Protein AF-A0A961AXL1-F1 (afdb_monomer_lite)

Structure (mmCIF, N/CA/C/O backbone):
data_AF-A0A961AXL1-F1
#
_entry.id   AF-A0A961AXL1-F1
#
loop_
_atom_site.group_PDB
_atom_site.id
_atom_site.type_symbol
_atom_site.label_atom_id
_atom_site.label_alt_id
_atom_site.label_comp_id
_atom_site.label_asym_id
_atom_site.label_entity_id
_atom_site.label_seq_id
_atom_site.pdbx_PDB_ins_code
_atom_site.Cartn_x
_atom_site.Cartn_y
_atom_site.Cartn_z
_atom_site.occupancy
_atom_site.B_iso_or_equiv
_atom_site.auth_seq_id
_atom_site.auth_comp_id
_atom_site.auth_asym_id
_atom_site.auth_atom_id
_atom_site.pdbx_PDB_model_num
ATOM 1 N N . MET A 1 1 ? -10.952 3.991 -12.227 1.00 58.03 1 MET A N 1
ATOM 2 C CA . MET A 1 1 ? -10.241 5.070 -11.511 1.00 58.03 1 MET A CA 1
ATOM 3 C C . MET A 1 1 ? -8.999 5.498 -12.280 1.00 58.03 1 MET A C 1
ATOM 5 O O . MET A 1 1 ? -9.035 6.588 -12.813 1.00 58.03 1 MET A O 1
ATOM 9 N N . ILE A 1 2 ? -7.992 4.639 -12.482 1.00 66.19 2 ILE A N 1
ATOM 10 C CA . ILE A 1 2 ? -6.803 4.978 -13.301 1.00 66.19 2 ILE A CA 1
ATOM 11 C C . ILE A 1 2 ? -7.171 5.236 -14.766 1.00 66.19 2 ILE A C 1
ATOM 13 O O . ILE A 1 2 ? -6.751 6.214 -15.358 1.00 66.19 2 ILE A O 1
ATOM 17 N N . ALA A 1 3 ? -8.048 4.406 -15.332 1.00 68.12 3 ALA A N 1
ATOM 18 C CA . ALA A 1 3 ? -8.506 4.578 -16.707 1.00 68.12 3 ALA A CA 1
ATOM 19 C C . ALA A 1 3 ? -9.356 5.849 -16.920 1.00 68.12 3 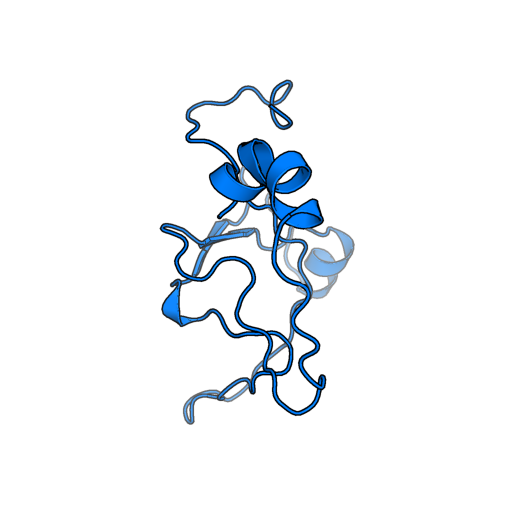ALA A C 1
ATOM 21 O O . ALA A 1 3 ? -9.423 6.357 -18.030 1.00 68.12 3 ALA A O 1
ATOM 22 N N . TRP A 1 4 ? -10.005 6.350 -15.861 1.00 71.50 4 TRP A N 1
ATOM 23 C CA . TRP A 1 4 ? -10.664 7.659 -15.876 1.00 71.50 4 TRP A CA 1
ATOM 24 C C . TRP A 1 4 ? -9.615 8.768 -15.757 1.00 71.50 4 TRP A C 1
ATOM 26 O O . TRP A 1 4 ? -9.614 9.687 -16.564 1.00 71.50 4 TRP A O 1
ATOM 36 N N . TRP A 1 5 ? -8.671 8.620 -14.819 1.00 73.44 5 TRP A N 1
ATOM 37 C CA . TRP A 1 5 ? -7.572 9.560 -14.607 1.00 73.44 5 TRP A CA 1
ATOM 38 C C . TRP A 1 5 ? -6.774 9.804 -15.895 1.00 73.44 5 TRP A C 1
ATOM 40 O O . TRP A 1 5 ? -6.668 10.929 -16.354 1.00 73.44 5 TRP A O 1
ATOM 50 N N . ASN A 1 6 ? -6.317 8.739 -16.552 1.00 75.81 6 ASN A N 1
ATOM 51 C CA . ASN A 1 6 ? -5.451 8.839 -17.727 1.00 75.81 6 ASN A CA 1
ATOM 52 C C . ASN A 1 6 ? -6.164 9.297 -19.008 1.00 75.81 6 ASN A C 1
ATOM 54 O O . ASN A 1 6 ? -5.491 9.722 -19.939 1.00 75.81 6 ASN A O 1
ATOM 58 N N . ARG A 1 7 ? -7.490 9.137 -19.114 1.00 78.06 7 ARG A N 1
ATOM 59 C CA . ARG A 1 7 ? -8.226 9.422 -20.364 1.00 78.06 7 ARG A CA 1
ATOM 60 C C . ARG A 1 7 ? -9.087 10.667 -20.304 1.00 78.06 7 ARG A C 1
ATOM 62 O O . ARG A 1 7 ? -9.358 11.256 -21.338 1.00 78.06 7 ARG A O 1
ATOM 69 N N . GLU A 1 8 ? -9.579 11.007 -19.122 1.00 78.31 8 GLU A N 1
ATOM 70 C CA . GLU A 1 8 ? -10.644 11.991 -18.976 1.00 78.31 8 GLU A CA 1
ATOM 71 C C . GLU A 1 8 ? -10.304 13.094 -17.973 1.00 78.31 8 GLU A C 1
ATOM 73 O O . GLU A 1 8 ? -10.978 14.120 -17.998 1.00 78.31 8 GLU A O 1
ATOM 78 N N . ALA A 1 9 ? -9.310 12.919 -17.089 1.00 79.81 9 ALA A N 1
ATOM 79 C CA . ALA A 1 9 ? -9.062 13.887 -16.018 1.00 79.81 9 ALA A CA 1
ATOM 80 C C . ALA A 1 9 ? -8.708 15.272 -16.561 1.00 79.81 9 ALA A C 1
ATOM 82 O O . ALA A 1 9 ? -9.362 16.236 -16.177 1.00 79.81 9 ALA A O 1
ATOM 83 N N . ASP A 1 10 ? -7.764 15.373 -17.496 1.00 81.62 10 ASP A N 1
ATOM 84 C CA . ASP A 1 10 ? -7.326 16.670 -18.032 1.00 81.62 10 ASP A CA 1
ATOM 85 C C . ASP A 1 10 ? -8.460 17.429 -18.741 1.00 81.62 10 ASP A C 1
A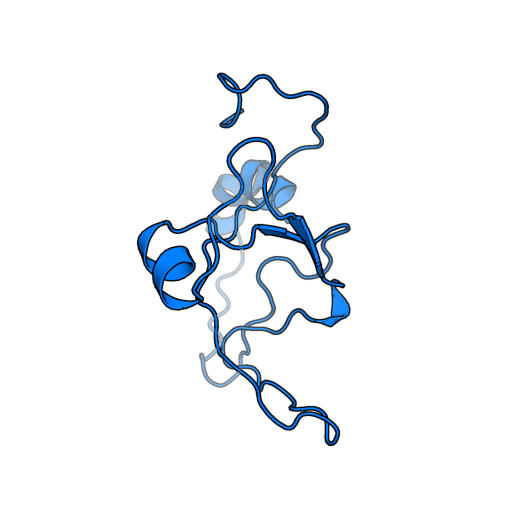TOM 87 O O . ASP A 1 10 ? -8.537 18.655 -18.671 1.00 81.62 10 ASP A O 1
ATOM 91 N N . GLU A 1 11 ? -9.396 16.716 -19.376 1.00 83.88 11 GLU A N 1
ATOM 92 C CA . GLU A 1 11 ? -10.531 17.333 -20.068 1.00 83.88 11 GLU A CA 1
ATOM 93 C C . GLU A 1 11 ? -11.723 17.632 -19.153 1.00 83.88 11 GLU A C 1
ATOM 95 O O . GLU A 1 11 ? -12.454 18.605 -19.393 1.00 83.88 11 GLU A O 1
ATOM 100 N N . ARG A 1 12 ? -11.967 16.780 -18.147 1.00 78.81 12 ARG A N 1
ATOM 101 C CA . ARG A 1 12 ? -13.132 16.874 -17.259 1.00 78.81 12 ARG A CA 1
ATOM 102 C C . ARG A 1 12 ? -12.864 17.705 -16.020 1.00 78.81 12 ARG A C 1
ATOM 104 O O . ARG A 1 12 ? -13.764 18.453 -15.653 1.00 78.81 12 ARG A O 1
ATOM 111 N N . LEU A 1 13 ? -11.687 17.611 -15.396 1.00 80.50 13 LEU A N 1
ATOM 112 C CA . LEU A 1 13 ? -11.365 18.343 -14.162 1.00 80.50 13 LEU A CA 1
ATOM 113 C C . LEU A 1 13 ? -11.630 19.852 -14.287 1.00 80.50 13 LEU A C 1
ATOM 115 O O . LEU A 1 13 ? -12.298 20.379 -13.402 1.00 80.50 13 LEU A O 1
ATOM 119 N N . PRO A 1 14 ? -11.255 20.542 -15.386 1.00 84.69 14 PRO A N 1
ATOM 120 C CA . PRO A 1 14 ? -11.530 21.975 -15.530 1.00 84.69 14 PRO A CA 1
ATOM 121 C C . PRO A 1 14 ? -13.019 22.321 -15.694 1.00 84.69 14 PRO A C 1
ATOM 123 O O . PRO A 1 14 ? -13.396 23.483 -15.590 1.00 84.69 14 PRO A O 1
ATOM 126 N N . ARG A 1 15 ? -13.865 21.334 -16.018 1.00 81.94 15 ARG A N 1
ATOM 127 C CA . ARG A 1 15 ? -15.313 21.497 -16.252 1.00 81.94 15 ARG A CA 1
ATOM 128 C C . ARG A 1 15 ? -16.157 20.917 -15.125 1.00 81.94 15 A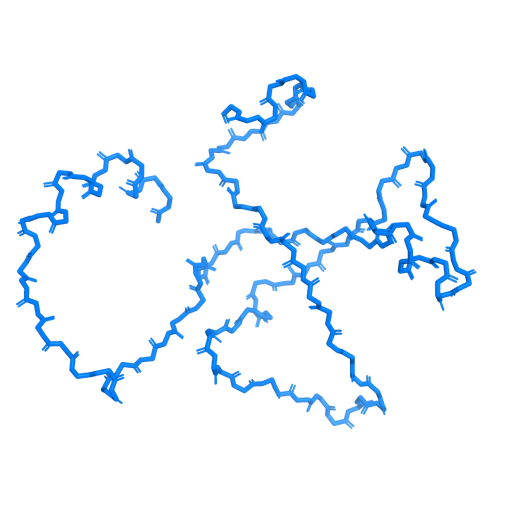RG A C 1
ATOM 130 O O . ARG A 1 15 ? -17.385 21.011 -15.176 1.00 81.94 15 ARG A O 1
ATOM 137 N N . MET A 1 16 ? -15.530 20.258 -14.151 1.00 79.88 16 MET A N 1
ATOM 138 C CA . MET A 1 16 ? -16.240 19.792 -12.974 1.00 79.88 16 MET A CA 1
ATOM 139 C C . MET A 1 16 ? -16.703 21.021 -12.191 1.00 79.88 16 MET A C 1
ATOM 141 O O . MET A 1 16 ? -15.940 21.978 -12.071 1.00 79.88 16 MET A O 1
ATOM 145 N N . PRO A 1 17 ? -17.945 21.027 -11.681 1.00 78.94 17 PRO A N 1
ATOM 146 C CA . PRO A 1 17 ? -18.388 22.134 -10.856 1.00 78.94 17 PRO A CA 1
ATOM 147 C C . PRO A 1 17 ? -17.440 22.250 -9.662 1.00 78.94 17 PRO A C 1
ATOM 149 O O . PRO A 1 17 ? -17.159 21.251 -8.993 1.00 78.94 17 PRO A O 1
ATOM 152 N N . GLU A 1 18 ? -16.933 23.455 -9.410 1.00 74.62 18 GLU A N 1
ATOM 153 C CA . GLU A 1 18 ? -16.176 23.720 -8.196 1.00 74.62 18 GLU A CA 1
ATOM 154 C C . GLU A 1 18 ? -17.129 23.615 -7.010 1.00 74.62 18 GLU A C 1
ATOM 156 O O . GLU A 1 18 ? -17.947 24.494 -6.739 1.00 74.62 18 GLU A O 1
ATOM 161 N N . PHE A 1 19 ? -17.031 22.499 -6.300 1.00 72.81 19 PHE A N 1
ATOM 162 C CA . PHE A 1 19 ? -17.629 22.355 -4.990 1.00 72.81 19 PHE A CA 1
ATOM 163 C C . PHE A 1 19 ? -16.548 22.665 -3.966 1.00 72.81 19 PHE A C 1
ATOM 165 O O . PHE A 1 19 ? -15.603 21.898 -3.786 1.00 72.81 19 PHE A O 1
ATOM 172 N N . SER A 1 20 ? -16.685 23.802 -3.289 1.00 76.31 20 SER A N 1
ATOM 173 C CA . SER A 1 20 ? -15.942 24.035 -2.058 1.00 76.31 20 SER A CA 1
ATOM 174 C C . SER A 1 20 ? -16.544 23.138 -0.987 1.00 76.31 20 SER A C 1
ATOM 176 O O . SER A 1 20 ? -17.694 23.318 -0.585 1.00 76.31 20 SER A O 1
ATOM 178 N N . VAL A 1 21 ? -15.777 22.143 -0.559 1.00 79.38 21 VAL A N 1
ATOM 179 C CA . VAL A 1 21 ? -16.103 21.346 0.619 1.00 79.38 21 VAL A CA 1
ATOM 180 C C . VAL A 1 21 ? -15.081 21.707 1.676 1.00 79.38 21 VAL A C 1
ATOM 182 O O . VAL A 1 21 ? -13.875 21.689 1.411 1.00 79.38 21 VAL A O 1
ATOM 185 N N . HIS A 1 22 ? -15.544 22.074 2.867 1.00 82.38 22 HIS A N 1
ATOM 186 C CA . HIS A 1 22 ? -14.619 22.362 3.947 1.00 82.38 22 HIS A CA 1
ATOM 187 C C . HIS A 1 22 ? -13.866 21.074 4.290 1.00 82.38 22 HIS A C 1
ATOM 189 O O . HIS A 1 22 ? -14.463 20.003 4.378 1.00 82.38 22 HIS A O 1
ATOM 195 N N . LYS A 1 23 ? -12.544 21.153 4.479 1.00 80.00 23 LYS A N 1
ATOM 196 C CA . LYS A 1 23 ? -11.707 19.961 4.701 1.00 80.00 23 LYS A CA 1
ATOM 197 C C . LYS A 1 23 ? -12.207 19.111 5.876 1.00 80.00 23 LYS A C 1
ATOM 199 O O . LYS A 1 23 ? -12.099 17.891 5.831 1.00 80.00 23 LYS A O 1
ATOM 204 N N . THR A 1 24 ? -12.777 19.751 6.899 1.00 85.88 24 THR A N 1
ATOM 205 C CA . THR A 1 24 ? -13.358 19.080 8.076 1.00 85.88 24 THR A CA 1
ATOM 206 C C . THR A 1 24 ? -14.584 18.235 7.760 1.00 85.88 24 THR A C 1
ATOM 208 O O . THR A 1 24 ? -14.892 17.321 8.515 1.00 85.88 24 THR A O 1
ATOM 211 N N . ASP A 1 25 ? -15.259 18.519 6.650 1.00 88.19 25 ASP A N 1
ATOM 212 C CA . ASP A 1 25 ? -16.504 17.865 6.247 1.00 88.19 25 ASP A CA 1
ATOM 213 C C . ASP A 1 25 ? -16.226 16.718 5.262 1.00 88.19 25 ASP A C 1
ATOM 215 O O . ASP A 1 25 ? -17.132 16.174 4.632 1.00 88.19 25 ASP A O 1
ATOM 219 N N . THR A 1 26 ? -14.951 16.349 5.111 1.00 85.81 26 THR A N 1
ATOM 220 C CA . THR A 1 26 ? -14.488 15.309 4.194 1.00 85.81 26 THR A CA 1
ATOM 221 C C . THR A 1 26 ? -13.577 14.321 4.901 1.00 85.81 26 THR A C 1
ATOM 223 O O . THR A 1 26 ? -12.855 14.665 5.835 1.00 85.81 26 THR A O 1
ATOM 226 N N . SER A 1 27 ? -13.572 13.086 4.410 1.00 83.94 27 SER A N 1
ATOM 227 C CA . SER A 1 27 ? -12.598 12.069 4.788 1.00 83.94 27 SER A CA 1
ATOM 228 C C . SER A 1 27 ? -11.897 11.527 3.548 1.00 83.94 27 SER A C 1
ATOM 230 O O . SER A 1 27 ? -12.488 11.398 2.469 1.00 83.94 27 SER A O 1
ATOM 232 N N . TYR A 1 28 ? -10.612 11.212 3.692 1.00 85.81 28 TYR A N 1
ATOM 233 C CA . TYR A 1 28 ? -9.874 10.528 2.640 1.00 85.81 28 TYR A CA 1
ATOM 234 C C . TYR A 1 28 ? -10.294 9.062 2.616 1.00 85.81 28 TYR A C 1
ATOM 236 O O . TYR A 1 28 ? -10.173 8.361 3.610 1.00 85.81 28 TYR A O 1
ATOM 244 N N . GLY A 1 29 ? -10.751 8.578 1.464 1.00 86.69 29 GLY A N 1
ATOM 245 C CA . GLY A 1 29 ? -10.846 7.139 1.222 1.00 86.69 29 GLY A CA 1
ATOM 246 C C . GLY A 1 29 ? -9.502 6.558 0.766 1.00 86.69 29 GLY A C 1
ATOM 247 O O . GLY A 1 29 ? -8.599 7.316 0.401 1.00 86.69 29 GLY A O 1
ATOM 248 N N . PRO A 1 30 ? -9.366 5.223 0.708 1.00 86.56 30 PRO A N 1
ATOM 249 C CA . PRO A 1 30 ? -8.205 4.598 0.088 1.00 86.56 30 PRO A CA 1
ATOM 250 C C . PRO A 1 30 ? -8.097 5.007 -1.387 1.00 86.56 30 PRO A C 1
ATOM 252 O O . PRO A 1 30 ? -9.107 5.066 -2.101 1.00 86.56 30 PRO A O 1
ATOM 255 N N . LEU A 1 31 ? -6.864 5.265 -1.844 1.00 81.19 31 LEU A N 1
ATOM 256 C CA . LEU A 1 31 ? -6.575 5.742 -3.203 1.00 81.19 31 LEU A CA 1
ATOM 257 C C . LEU A 1 31 ? -7.121 4.789 -4.270 1.00 81.19 31 LEU A C 1
ATOM 259 O O . LEU A 1 31 ? -7.658 5.241 -5.272 1.00 81.19 31 LEU A O 1
ATOM 263 N N . TYR A 1 32 ? -7.038 3.476 -4.043 1.00 82.69 32 TYR A N 1
ATOM 264 C CA . TYR A 1 32 ? -7.652 2.467 -4.899 1.00 82.69 32 TYR A CA 1
ATOM 265 C C . TYR A 1 32 ? -8.592 1.602 -4.063 1.00 82.69 32 TYR A C 1
ATOM 267 O O . TYR A 1 32 ? -8.159 0.774 -3.274 1.00 82.69 32 TYR A O 1
ATOM 275 N N . ARG A 1 33 ? -9.903 1.835 -4.198 1.00 78.88 33 ARG A N 1
ATOM 276 C CA . ARG A 1 33 ? -10.898 1.339 -3.228 1.00 78.88 33 ARG A CA 1
ATOM 277 C C . ARG A 1 33 ? -11.206 -0.157 -3.307 1.00 78.88 33 ARG A C 1
ATOM 279 O O . ARG A 1 33 ? -11.745 -0.693 -2.350 1.00 78.88 33 ARG A O 1
ATOM 286 N N . ARG A 1 34 ? -10.974 -0.793 -4.459 1.00 83.81 34 ARG A N 1
ATOM 287 C CA . ARG A 1 34 ? -11.311 -2.209 -4.716 1.00 83.81 34 ARG A CA 1
ATOM 288 C C . ARG A 1 34 ? -10.304 -2.863 -5.672 1.00 83.81 34 ARG A C 1
ATOM 290 O O . ARG A 1 34 ? -10.675 -3.212 -6.798 1.00 83.81 34 ARG A O 1
ATOM 297 N N . PRO A 1 35 ? -9.014 -2.952 -5.305 1.00 88.38 35 PRO A N 1
ATOM 298 C CA . PRO A 1 35 ? -8.054 -3.707 -6.095 1.00 88.38 35 PRO A CA 1
ATOM 299 C C . PRO A 1 35 ? -8.434 -5.186 -6.120 1.00 88.38 35 PRO A C 1
ATOM 301 O O . PRO A 1 35 ? -8.814 -5.765 -5.111 1.00 88.38 35 PRO A O 1
ATOM 304 N N . ARG A 1 36 ? -8.275 -5.830 -7.278 1.00 87.44 36 ARG A N 1
ATOM 305 C CA . ARG A 1 36 ? -8.488 -7.283 -7.409 1.00 87.44 36 ARG A CA 1
ATOM 306 C C . ARG A 1 36 ? -7.393 -8.099 -6.719 1.00 87.44 36 ARG A C 1
ATOM 308 O O . ARG A 1 36 ? -7.627 -9.254 -6.383 1.00 87.44 36 ARG A O 1
ATOM 315 N N . LYS A 1 37 ? -6.190 -7.529 -6.603 1.00 91.38 37 LYS A N 1
ATOM 316 C CA . LYS A 1 37 ? -4.988 -8.144 -6.032 1.00 91.38 37 LYS A CA 1
ATOM 317 C C . LYS A 1 37 ? -4.148 -7.048 -5.377 1.00 91.38 37 LYS A C 1
ATOM 319 O O . LYS A 1 37 ? -3.998 -5.981 -5.971 1.00 91.38 37 LYS A O 1
ATOM 324 N N . ILE A 1 38 ? -3.586 -7.331 -4.206 1.00 94.69 38 ILE A N 1
ATOM 325 C CA . ILE A 1 38 ? -2.541 -6.523 -3.568 1.00 94.69 38 ILE A CA 1
ATOM 326 C C . ILE A 1 38 ? -1.373 -7.465 -3.301 1.00 94.69 38 ILE A C 1
ATOM 328 O O . ILE A 1 38 ? -1.527 -8.431 -2.553 1.00 94.69 38 ILE A O 1
ATOM 332 N N . TRP A 1 39 ? -0.238 -7.194 -3.940 1.00 95.31 39 TRP A N 1
ATOM 333 C CA . TRP A 1 39 ? 1.001 -7.950 -3.784 1.00 95.31 39 TRP A CA 1
ATOM 334 C C . TRP A 1 39 ? 2.024 -7.093 -3.048 1.00 95.31 39 TRP A C 1
ATOM 336 O O . TRP A 1 39 ? 2.288 -5.971 -3.474 1.00 95.31 39 TRP A O 1
ATOM 346 N N . GLY A 1 40 ? 2.560 -7.621 -1.951 1.00 94.56 40 GLY A N 1
ATOM 347 C CA . GLY A 1 40 ? 3.674 -7.035 -1.212 1.00 94.56 40 GLY A CA 1
ATOM 348 C C . GLY A 1 40 ? 4.968 -7.788 -1.498 1.00 94.56 40 GLY A C 1
ATOM 349 O O . GLY A 1 40 ? 4.933 -8.983 -1.811 1.00 94.56 40 GLY A O 1
ATOM 350 N N . ILE A 1 41 ? 6.094 -7.081 -1.395 1.00 93.56 41 ILE A N 1
ATOM 351 C CA . ILE A 1 41 ? 7.4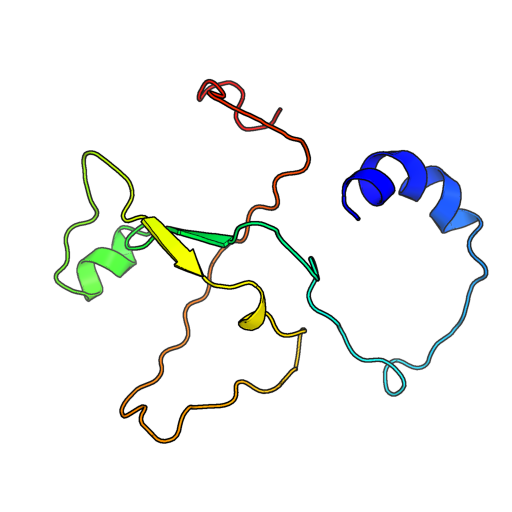39 -7.633 -1.585 1.00 93.56 41 ILE A CA 1
ATOM 352 C C . ILE A 1 41 ? 8.249 -7.377 -0.313 1.00 93.56 41 ILE A C 1
ATOM 354 O O . ILE A 1 41 ? 8.667 -6.251 -0.048 1.00 93.56 41 ILE A O 1
ATOM 358 N N . GLY A 1 42 ? 8.466 -8.431 0.468 1.00 89.38 42 GLY A N 1
ATOM 359 C CA . GLY A 1 42 ? 9.290 -8.396 1.672 1.00 89.38 42 GLY A CA 1
ATOM 360 C C . GLY A 1 42 ? 10.784 -8.348 1.354 1.00 89.38 42 GLY A C 1
ATOM 361 O O . GLY A 1 42 ? 11.215 -8.700 0.254 1.00 89.38 42 GLY A O 1
ATOM 362 N N . LEU A 1 43 ? 11.579 -7.916 2.339 1.00 84.38 43 LEU A N 1
ATOM 363 C CA . LEU A 1 43 ? 13.051 -7.900 2.289 1.00 84.38 43 LEU A CA 1
ATOM 364 C C . LEU A 1 43 ? 13.640 -7.155 1.071 1.00 84.38 43 LEU A C 1
ATOM 366 O O . LEU A 1 43 ? 14.764 -7.417 0.650 1.00 84.38 43 LEU A O 1
ATOM 370 N N . ASN A 1 44 ? 12.895 -6.198 0.508 1.00 86.69 44 ASN A N 1
ATOM 371 C CA . ASN A 1 44 ? 13.262 -5.488 -0.724 1.00 86.69 44 ASN A CA 1
ATOM 372 C C . ASN A 1 44 ? 14.121 -4.227 -0.489 1.00 86.69 44 ASN A C 1
ATOM 374 O O . ASN A 1 44 ? 14.385 -3.457 -1.410 1.00 86.69 44 ASN A O 1
ATOM 378 N N . TYR A 1 45 ? 14.550 -3.998 0.755 1.00 81.94 45 TYR A N 1
ATOM 379 C CA . TYR A 1 45 ? 15.512 -2.965 1.134 1.00 81.94 45 TYR A CA 1
ATOM 380 C C . TYR A 1 45 ? 16.679 -3.635 1.858 1.00 81.94 45 TYR A C 1
ATOM 382 O O . TYR A 1 45 ? 16.524 -4.111 2.979 1.00 81.94 45 TYR A O 1
ATOM 390 N N . ALA A 1 46 ? 17.856 -3.659 1.226 1.00 70.38 46 ALA A N 1
ATOM 391 C CA . ALA A 1 46 ? 19.015 -4.419 1.711 1.00 70.38 46 ALA A CA 1
ATOM 392 C C . ALA A 1 46 ? 19.450 -4.043 3.141 1.00 70.38 46 ALA A C 1
ATOM 394 O O . ALA A 1 46 ? 19.804 -4.914 3.934 1.00 70.38 46 ALA A O 1
ATOM 395 N N . ALA A 1 47 ? 19.378 -2.751 3.480 1.00 69.44 47 ALA A N 1
ATOM 396 C CA . ALA A 1 47 ? 19.660 -2.268 4.830 1.00 69.44 47 ALA A CA 1
ATOM 397 C C . ALA A 1 47 ? 18.661 -2.824 5.860 1.00 69.44 47 ALA A C 1
ATOM 399 O O . ALA A 1 47 ? 19.068 -3.273 6.919 1.00 69.44 47 ALA A O 1
ATOM 400 N N . HIS A 1 48 ? 17.372 -2.871 5.513 1.00 64.69 48 HIS A N 1
ATOM 401 C CA . HIS A 1 48 ? 16.320 -3.350 6.407 1.00 64.69 48 HIS A CA 1
ATOM 402 C C . HIS A 1 48 ? 16.295 -4.881 6.546 1.00 64.69 48 HIS A C 1
ATOM 404 O O . HIS A 1 48 ? 15.987 -5.393 7.614 1.00 64.69 48 HIS A O 1
ATOM 410 N N . ALA A 1 49 ? 16.658 -5.622 5.493 1.00 60.47 49 ALA A N 1
ATOM 411 C CA . ALA A 1 49 ? 16.798 -7.079 5.563 1.00 60.47 49 ALA A CA 1
ATOM 412 C C . ALA A 1 49 ? 17.896 -7.489 6.563 1.00 60.47 49 ALA A C 1
ATOM 414 O O . ALA A 1 49 ? 17.695 -8.375 7.389 1.00 60.47 49 ALA A O 1
ATOM 415 N N . SER A 1 50 ? 19.016 -6.759 6.555 1.00 60.94 50 SER A N 1
ATOM 416 C CA . SER A 1 50 ? 20.145 -7.005 7.462 1.00 60.94 50 SER A CA 1
ATOM 417 C C . SER A 1 50 ? 19.777 -6.801 8.940 1.00 60.94 50 SER A C 1
ATOM 419 O O . SER A 1 50 ? 20.320 -7.489 9.799 1.00 60.94 50 SER A O 1
ATOM 421 N N . ASP A 1 51 ? 18.831 -5.901 9.239 1.00 59.97 51 ASP A N 1
ATOM 422 C CA . ASP A 1 51 ? 18.330 -5.654 10.602 1.00 59.97 51 ASP A CA 1
ATOM 423 C C . ASP A 1 51 ? 17.476 -6.812 11.154 1.00 59.97 51 ASP A C 1
ATOM 425 O O . ASP A 1 51 ? 17.311 -6.933 12.369 1.00 59.97 51 ASP A O 1
ATOM 429 N N . LEU A 1 52 ? 16.920 -7.654 10.277 1.00 61.03 52 LEU A N 1
ATOM 430 C CA . LEU A 1 52 ? 16.083 -8.800 10.645 1.00 61.03 52 LEU A CA 1
ATOM 431 C C . LEU A 1 52 ? 16.883 -10.106 10.798 1.00 61.03 52 LEU A C 1
ATOM 433 O O . LEU A 1 52 ? 16.282 -11.143 11.052 1.00 61.03 52 LEU A O 1
ATOM 437 N N . ASP A 1 53 ? 18.216 -10.062 10.659 1.00 60.88 53 ASP A N 1
ATOM 438 C CA . ASP A 1 53 ? 19.089 -11.247 10.522 1.00 60.88 53 ASP A CA 1
ATOM 439 C C . ASP A 1 53 ? 18.664 -12.158 9.347 1.00 60.88 53 ASP A C 1
ATOM 441 O O . ASP A 1 53 ? 18.962 -13.351 9.297 1.00 60.88 53 ASP A O 1
ATOM 445 N N . GLU A 1 54 ? 17.954 -11.579 8.371 1.00 61.81 54 GLU A N 1
ATOM 446 C CA . GLU A 1 54 ? 17.453 -12.266 7.187 1.00 61.81 54 GLU A CA 1
ATOM 447 C C . GLU A 1 54 ? 18.186 -11.773 5.935 1.00 61.81 54 GLU A C 1
ATOM 449 O O . GLU A 1 54 ? 18.349 -10.580 5.679 1.00 61.81 54 GLU A O 1
ATOM 454 N N . SER A 1 55 ? 18.624 -12.705 5.093 1.00 61.69 55 SER A N 1
ATOM 455 C CA . SER A 1 55 ? 19.180 -12.360 3.787 1.00 61.69 55 SER A CA 1
ATOM 456 C C . SER A 1 55 ? 18.052 -12.111 2.792 1.00 61.69 55 SER A C 1
ATOM 458 O O . SER A 1 55 ? 17.207 -12.987 2.591 1.00 61.69 55 SER A O 1
ATOM 460 N N . ALA A 1 56 ? 18.079 -10.962 2.112 1.00 68.19 56 ALA A N 1
ATOM 461 C CA . ALA A 1 56 ? 17.179 -10.712 0.993 1.00 68.19 56 ALA A CA 1
ATOM 462 C C . ALA A 1 56 ? 17.297 -11.855 -0.038 1.00 68.19 56 ALA A C 1
ATOM 464 O O . ALA A 1 56 ? 18.420 -12.259 -0.370 1.00 68.19 56 ALA A O 1
ATOM 465 N N . PRO A 1 57 ? 16.176 -12.392 -0.550 1.00 72.44 57 PRO A N 1
ATOM 466 C CA . PRO A 1 57 ? 16.216 -13.461 -1.534 1.00 72.44 57 PRO A CA 1
ATOM 467 C C . PRO A 1 57 ? 17.028 -13.057 -2.767 1.00 72.44 57 PRO A C 1
ATOM 469 O O . PRO A 1 5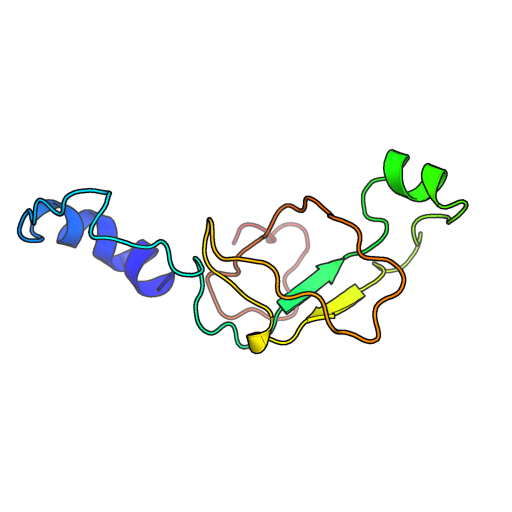7 ? 16.834 -11.981 -3.330 1.00 72.44 57 PRO A O 1
ATOM 472 N N . THR A 1 58 ? 17.929 -13.930 -3.210 1.00 74.19 58 THR A N 1
ATOM 473 C CA . THR A 1 58 ? 18.823 -13.646 -4.345 1.00 74.19 58 THR A CA 1
ATOM 474 C C . THR A 1 58 ? 18.254 -14.081 -5.694 1.00 74.19 58 THR A C 1
ATOM 476 O O . THR A 1 58 ? 18.712 -13.592 -6.724 1.00 74.19 58 THR A O 1
ATOM 479 N N . ALA A 1 59 ? 17.269 -14.986 -5.702 1.00 78.50 59 ALA A N 1
ATOM 480 C CA . ALA A 1 59 ? 16.686 -15.551 -6.919 1.00 78.50 59 ALA A CA 1
ATOM 481 C C . ALA A 1 59 ? 15.306 -14.966 -7.256 1.00 78.50 59 ALA A C 1
ATOM 483 O O . ALA A 1 59 ? 15.086 -14.526 -8.381 1.00 78.50 59 ALA A O 1
ATOM 484 N N . GLU A 1 60 ? 14.384 -14.939 -6.289 1.00 81.75 60 GLU A N 1
ATOM 485 C CA . GLU A 1 60 ? 12.994 -14.517 -6.496 1.00 81.75 60 GLU A CA 1
ATOM 486 C C . GLU A 1 60 ? 12.508 -13.637 -5.339 1.00 81.75 60 GLU A C 1
ATOM 488 O O . GLU A 1 60 ? 12.872 -13.905 -4.197 1.00 81.75 60 GLU A O 1
ATOM 493 N N . PRO A 1 61 ? 11.670 -12.613 -5.581 1.00 85.88 61 PRO A N 1
ATOM 494 C CA . PRO A 1 61 ? 11.207 -11.729 -4.516 1.00 85.88 61 PRO A CA 1
ATOM 495 C C . PRO A 1 61 ? 10.362 -12.467 -3.465 1.00 85.88 61 PRO A C 1
ATOM 497 O O . PRO A 1 61 ? 9.468 -13.242 -3.818 1.00 85.88 61 PRO A O 1
ATOM 500 N N . ALA A 1 62 ? 10.567 -12.155 -2.180 1.00 88.56 62 ALA A N 1
ATOM 501 C CA . ALA A 1 62 ? 9.730 -12.654 -1.084 1.00 88.56 62 ALA A CA 1
ATOM 502 C C . ALA A 1 62 ? 8.327 -12.039 -1.172 1.00 88.56 62 ALA A C 1
ATOM 504 O O . ALA A 1 62 ? 8.050 -10.973 -0.627 1.00 88.56 62 ALA A O 1
ATOM 505 N N . SER A 1 63 ? 7.445 -12.698 -1.914 1.00 91.94 63 SER A N 1
ATOM 506 C CA . SER A 1 63 ? 6.167 -12.126 -2.323 1.00 91.94 63 SER A CA 1
ATOM 507 C C . SER A 1 63 ? 5.023 -12.646 -1.455 1.00 91.94 63 SER A C 1
ATOM 509 O O . SER A 1 63 ? 4.942 -13.840 -1.169 1.00 91.94 63 SER A O 1
ATOM 511 N N . PHE A 1 64 ? 4.092 -11.771 -1.077 1.00 94.25 64 PHE A N 1
ATOM 512 C CA . PHE A 1 64 ? 2.894 -12.141 -0.318 1.00 94.25 64 PHE A CA 1
ATOM 513 C C . PHE A 1 64 ? 1.661 -11.376 -0.804 1.00 94.25 64 PHE A C 1
ATOM 515 O O . PHE A 1 64 ? 1.767 -10.339 -1.458 1.00 94.25 64 PHE A O 1
ATOM 522 N N . MET A 1 65 ? 0.469 -11.880 -0.476 1.00 95.50 65 MET A N 1
ATOM 523 C CA . MET A 1 65 ? -0.791 -11.212 -0.804 1.00 95.50 65 MET A CA 1
ATOM 524 C C . MET A 1 65 ? -1.446 -10.599 0.429 1.00 95.50 65 MET A C 1
ATOM 526 O O . MET A 1 65 ? -1.470 -11.204 1.502 1.00 95.50 65 MET A O 1
ATOM 530 N N . LYS A 1 66 ? -2.058 -9.427 0.246 1.00 94.12 66 LYS A N 1
ATOM 531 C CA . LYS A 1 66 ? -2.982 -8.833 1.219 1.00 94.12 66 LYS A CA 1
ATOM 532 C C . LYS A 1 66 ? -4.398 -8.785 0.638 1.00 94.12 66 LYS A C 1
ATOM 534 O O . LYS A 1 66 ? -4.556 -8.500 -0.551 1.00 94.12 66 LYS A O 1
ATOM 539 N N . PRO A 1 67 ? -5.438 -9.036 1.449 1.00 92.19 67 PRO A N 1
ATOM 540 C CA . PRO A 1 67 ? -6.810 -8.823 1.012 1.00 92.19 67 PRO A CA 1
ATOM 541 C C . PRO A 1 67 ? -7.095 -7.322 0.866 1.00 92.19 67 PRO A C 1
ATOM 543 O O . PRO A 1 67 ? -6.550 -6.498 1.604 1.00 92.19 67 PRO A O 1
ATOM 546 N N . ASP A 1 68 ? -7.984 -6.960 -0.057 1.00 91.75 68 ASP A N 1
ATOM 547 C CA . ASP A 1 68 ? -8.424 -5.573 -0.255 1.00 91.75 68 ASP A CA 1
ATOM 548 C C . ASP A 1 68 ? -9.208 -5.021 0.944 1.00 91.75 68 ASP A C 1
ATOM 550 O O . ASP A 1 68 ? -9.178 -3.820 1.202 1.00 91.75 68 ASP A O 1
ATOM 554 N N . THR A 1 69 ? -9.810 -5.902 1.745 1.00 91.19 69 THR A N 1
ATOM 555 C CA . THR A 1 69 ? -10.459 -5.572 3.022 1.00 91.19 69 THR A CA 1
ATOM 556 C C . THR A 1 69 ? -9.507 -5.016 4.085 1.00 91.19 69 THR A C 1
ATOM 558 O O . THR A 1 69 ? -9.978 -4.469 5.078 1.00 91.19 69 THR A O 1
ATOM 561 N N . ALA A 1 70 ? -8.187 -5.124 3.893 1.00 91.50 70 ALA A N 1
ATOM 562 C CA . ALA A 1 70 ? -7.190 -4.522 4.778 1.00 91.50 70 ALA A CA 1
ATOM 563 C C . ALA A 1 70 ? -6.878 -3.048 4.445 1.00 91.50 70 ALA A C 1
ATOM 565 O O . ALA A 1 70 ? -6.136 -2.409 5.190 1.00 91.50 70 ALA A O 1
ATOM 566 N N . LEU A 1 71 ? -7.391 -2.507 3.332 1.00 92.25 71 LEU A N 1
ATOM 567 C CA . LEU A 1 71 ? -7.155 -1.117 2.942 1.00 92.25 71 LEU A CA 1
ATOM 568 C C . LEU A 1 71 ? -8.014 -0.145 3.753 1.00 92.25 71 LEU A C 1
ATOM 570 O O . LEU A 1 71 ? -9.230 -0.297 3.846 1.00 92.25 71 LEU A O 1
ATOM 574 N N . ILE A 1 72 ? -7.376 0.911 4.248 1.00 92.38 72 ILE A N 1
ATOM 575 C CA . ILE A 1 72 ? -8.019 2.041 4.924 1.00 92.38 72 ILE A CA 1
ATOM 576 C C . ILE A 1 72 ? -7.579 3.362 4.280 1.00 92.38 72 ILE A C 1
ATOM 578 O O . ILE A 1 72 ? -6.592 3.408 3.538 1.00 92.38 72 ILE A O 1
ATOM 582 N N . GLY A 1 73 ? -8.346 4.425 4.500 1.00 91.50 73 GLY A N 1
ATOM 583 C CA . GLY A 1 73 ? -8.041 5.765 4.016 1.00 91.50 73 GLY A CA 1
ATOM 584 C C . GLY A 1 73 ? -6.934 6.461 4.806 1.00 91.50 73 GLY A C 1
ATOM 585 O O . GLY A 1 73 ? -6.513 6.025 5.876 1.00 91.50 73 GLY A O 1
ATOM 586 N N . HIS A 1 74 ? -6.449 7.581 4.273 1.00 90.62 74 HIS A N 1
ATOM 587 C CA . HIS A 1 74 ? -5.483 8.405 4.993 1.00 90.62 74 HIS A CA 1
ATOM 588 C C . HIS A 1 74 ? -6.121 9.004 6.257 1.00 90.62 74 HIS A C 1
ATOM 590 O O . HIS A 1 74 ? -7.124 9.710 6.173 1.00 90.62 74 HIS A O 1
ATOM 596 N N . GLY A 1 75 ? -5.504 8.749 7.413 1.00 89.75 75 GLY A N 1
ATOM 597 C CA . GLY A 1 75 ? -5.996 9.199 8.718 1.00 89.75 75 GLY A CA 1
ATOM 598 C C . GLY A 1 75 ? -7.021 8.263 9.365 1.00 89.75 75 GLY A C 1
ATOM 599 O O . GLY A 1 75 ? -7.395 8.495 10.514 1.00 89.75 75 GLY A O 1
ATOM 600 N N . ASP A 1 76 ? -7.439 7.196 8.677 1.00 91.62 76 ASP A N 1
ATOM 601 C CA . ASP A 1 76 ? -8.294 6.175 9.277 1.00 91.62 76 ASP A CA 1
ATOM 602 C C . ASP A 1 76 ? -7.531 5.390 10.362 1.00 91.62 76 ASP A C 1
ATOM 604 O O . ASP A 1 76 ? -6.320 5.168 10.255 1.00 91.62 76 ASP A O 1
ATOM 608 N N . PRO A 1 77 ? -8.220 4.931 11.421 1.00 93.25 77 PRO A N 1
ATOM 609 C CA . PRO A 1 77 ? -7.580 4.198 12.502 1.00 93.25 77 PRO A CA 1
ATOM 610 C C . PRO A 1 77 ? -7.221 2.763 12.092 1.00 93.25 77 PRO A C 1
ATOM 612 O O . PRO A 1 77 ? -8.049 2.029 11.549 1.00 93.25 77 PRO A O 1
ATOM 615 N N . ILE A 1 78 ? -6.027 2.309 12.481 1.00 94.00 78 ILE A N 1
ATOM 616 C CA . ILE A 1 78 ? -5.661 0.887 12.441 1.00 94.00 78 ILE A CA 1
ATOM 617 C C . ILE A 1 78 ? -6.320 0.186 13.637 1.00 94.00 78 ILE A C 1
ATOM 619 O O . ILE A 1 78 ? -6.024 0.484 14.796 1.00 94.00 78 ILE A O 1
ATOM 623 N N . ARG A 1 79 ? -7.236 -0.749 13.369 1.00 93.94 79 ARG A N 1
ATOM 624 C CA . ARG A 1 79 ? -7.897 -1.561 14.403 1.00 93.94 79 ARG A CA 1
ATOM 625 C C . ARG A 1 79 ? -7.015 -2.760 14.748 1.00 93.94 79 ARG A C 1
ATOM 627 O O . ARG A 1 79 ? -6.933 -3.701 13.965 1.00 93.94 79 ARG A O 1
ATOM 634 N N . LEU A 1 80 ? -6.371 -2.726 15.913 1.00 94.12 80 LEU A N 1
ATOM 635 C CA . LEU A 1 80 ? -5.533 -3.831 16.380 1.00 94.12 80 LEU A CA 1
ATOM 636 C C . LEU A 1 80 ? -6.413 -5.019 16.816 1.00 94.12 80 LEU A C 1
ATOM 638 O O . LEU A 1 80 ? -7.303 -4.829 17.652 1.00 94.12 80 LEU A O 1
ATOM 642 N N . PRO A 1 81 ? -6.204 -6.231 16.272 1.00 89.88 81 PRO A N 1
ATOM 643 C CA . PRO A 1 81 ? -6.882 -7.430 16.753 1.00 89.88 81 PRO A CA 1
ATOM 644 C C . PRO A 1 81 ? -6.513 -7.723 18.209 1.00 89.88 81 PRO A C 1
ATOM 646 O O . PRO A 1 81 ? -5.353 -7.605 18.591 1.00 89.88 81 PRO A O 1
ATOM 649 N N . ALA A 1 82 ? -7.474 -8.185 19.013 1.00 94.19 82 ALA A N 1
ATOM 650 C CA . ALA A 1 82 ? -7.224 -8.510 20.422 1.00 94.19 82 ALA A CA 1
ATOM 651 C C . ALA A 1 82 ? -6.176 -9.625 20.624 1.00 94.19 82 ALA A C 1
ATOM 653 O O . ALA A 1 82 ? -5.554 -9.693 21.675 1.00 94.19 82 ALA A O 1
ATOM 654 N N . LEU A 1 83 ? -5.981 -10.488 19.619 1.00 95.38 83 LEU A N 1
ATOM 655 C CA . LEU A 1 83 ? -4.987 -11.567 19.629 1.00 95.38 83 LEU A CA 1
ATOM 656 C C . LEU A 1 83 ? -3.554 -11.073 19.341 1.00 95.38 83 LEU A C 1
ATOM 658 O O . LEU A 1 83 ? -2.603 -11.832 19.488 1.00 95.38 83 LEU A O 1
ATOM 662 N N . SER A 1 84 ? -3.372 -9.833 18.884 1.00 93.00 84 SER A N 1
ATOM 663 C CA . SER A 1 84 ? -2.053 -9.331 18.501 1.00 93.00 84 SER A CA 1
ATOM 664 C C . SER A 1 84 ? -1.209 -8.971 19.725 1.00 93.00 84 SER A C 1
ATOM 666 O O . SER A 1 84 ? -1.524 -8.027 20.442 1.00 93.00 84 SER A O 1
ATOM 668 N N . GLU A 1 85 ? -0.089 -9.667 19.916 1.00 94.44 85 GLU A N 1
ATOM 669 C CA . GLU A 1 85 ? 0.907 -9.334 20.950 1.00 94.44 85 GLU A CA 1
ATOM 670 C C . GLU A 1 85 ? 1.848 -8.201 20.514 1.00 94.44 85 GLU A C 1
ATOM 672 O O . GLU A 1 85 ? 2.336 -7.424 21.334 1.00 94.44 85 GLU A O 1
ATOM 677 N N . ARG A 1 86 ? 2.091 -8.084 19.204 1.00 92.81 86 ARG A N 1
ATOM 678 C CA . ARG A 1 86 ? 2.950 -7.062 18.603 1.00 92.81 86 ARG A CA 1
ATOM 679 C C . ARG A 1 86 ? 2.414 -6.657 17.237 1.00 92.81 86 ARG A C 1
ATOM 681 O O . ARG A 1 86 ? 2.082 -7.509 16.419 1.00 92.81 86 ARG A O 1
ATOM 688 N N . VAL A 1 87 ? 2.378 -5.350 16.989 1.00 91.62 87 VAL A N 1
ATOM 689 C CA . VAL A 1 87 ? 2.058 -4.765 15.683 1.00 91.62 87 VAL A CA 1
ATOM 690 C C . VAL A 1 87 ? 3.128 -3.739 15.339 1.00 91.62 87 VAL A C 1
ATOM 692 O O . VAL A 1 87 ? 3.464 -2.887 16.159 1.00 91.62 87 VAL A O 1
ATOM 695 N N . THR A 1 88 ? 3.682 -3.846 14.137 1.00 91.81 88 THR A N 1
ATOM 696 C CA . THR A 1 88 ? 4.730 -2.971 13.609 1.00 91.81 88 THR A CA 1
ATOM 697 C C . THR A 1 88 ? 4.195 -2.159 12.437 1.00 91.81 88 THR A C 1
ATOM 699 O O . THR A 1 88 ? 3.259 -2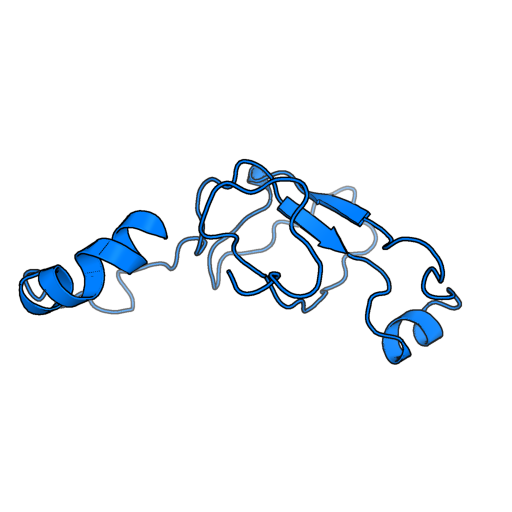.569 11.752 1.00 91.81 88 THR A O 1
ATOM 702 N N . GLY A 1 89 ? 4.768 -0.974 12.240 1.00 91.12 89 GLY A N 1
ATOM 703 C CA . GLY A 1 89 ? 4.516 -0.164 11.055 1.00 91.12 89 GLY A CA 1
ATOM 704 C C . GLY A 1 89 ? 5.594 -0.414 10.009 1.00 91.12 89 GLY A C 1
ATOM 705 O O . GLY A 1 89 ? 6.774 -0.439 10.351 1.00 91.12 89 GLY A O 1
ATOM 706 N N . GLU A 1 90 ? 5.183 -0.545 8.753 1.00 91.38 90 GLU A N 1
ATOM 707 C CA . GLU A 1 90 ? 6.073 -0.649 7.598 1.00 91.38 90 GLU A CA 1
ATOM 708 C C . GLU A 1 90 ? 5.685 0.433 6.588 1.00 91.38 90 GLU A C 1
ATOM 710 O O . GLU A 1 90 ? 4.515 0.582 6.226 1.00 91.38 90 GLU A O 1
ATOM 715 N N . GLY A 1 91 ? 6.663 1.252 6.200 1.00 92.44 91 GLY A N 1
ATOM 716 C CA . GLY A 1 91 ? 6.496 2.271 5.171 1.00 92.44 91 GLY A CA 1
ATOM 717 C C . GLY A 1 91 ? 6.953 1.720 3.829 1.00 92.44 91 GLY A C 1
ATOM 718 O O . GLY A 1 91 ? 8.132 1.424 3.665 1.00 92.44 91 GLY A O 1
ATOM 719 N N . GLU A 1 92 ? 6.039 1.617 2.868 1.00 93.94 92 GLU A N 1
ATOM 720 C CA . GLU A 1 92 ? 6.311 1.031 1.554 1.00 93.94 92 GLU A CA 1
ATOM 721 C C . GLU A 1 92 ? 5.910 1.967 0.408 1.00 93.94 92 GLU A C 1
ATOM 723 O O . GLU A 1 92 ? 4.980 2.772 0.520 1.00 93.94 92 GLU A O 1
ATOM 728 N N . LEU A 1 93 ? 6.591 1.825 -0.733 1.00 93.94 93 LEU A N 1
ATOM 729 C CA . LEU A 1 93 ? 6.174 2.440 -1.989 1.00 93.94 93 LEU A CA 1
ATOM 730 C C . LEU A 1 93 ? 5.144 1.543 -2.684 1.00 93.94 93 LEU A C 1
ATOM 732 O O . LEU A 1 93 ? 5.451 0.419 -3.073 1.00 93.94 93 LEU A O 1
ATOM 736 N N . ALA A 1 94 ? 3.943 2.070 -2.912 1.00 93.25 94 ALA A N 1
ATOM 737 C CA . ALA A 1 94 ? 2.911 1.372 -3.668 1.00 93.25 94 ALA A CA 1
ATOM 738 C C . ALA A 1 94 ? 2.984 1.709 -5.166 1.00 93.25 94 ALA A C 1
ATOM 740 O O . ALA A 1 94 ? 2.934 2.877 -5.553 1.00 93.25 94 ALA A O 1
ATOM 741 N N . ILE A 1 95 ? 3.018 0.677 -6.014 1.00 93.12 95 ILE A N 1
ATOM 742 C CA . ILE A 1 95 ? 2.885 0.803 -7.471 1.00 93.12 95 ILE A CA 1
ATOM 743 C C . ILE A 1 95 ? 1.465 0.398 -7.865 1.00 93.12 95 ILE A C 1
ATOM 745 O O . ILE A 1 95 ? 1.003 -0.696 -7.538 1.00 93.12 95 ILE A O 1
ATOM 749 N N . VAL A 1 96 ? 0.764 1.272 -8.588 1.00 91.69 96 VAL A N 1
ATOM 750 C CA . VAL A 1 96 ? -0.586 0.987 -9.084 1.00 91.69 96 VAL A CA 1
ATOM 751 C C . VAL A 1 96 ? -0.525 0.650 -10.571 1.00 91.69 96 VAL A C 1
ATOM 753 O O . VAL A 1 96 ? -0.224 1.504 -11.400 1.00 91.69 96 VAL A O 1
ATOM 756 N N . ILE A 1 97 ? -0.852 -0.596 -10.916 1.00 91.06 97 ILE A N 1
ATOM 757 C CA . ILE A 1 97 ? -0.843 -1.069 -12.304 1.00 91.06 97 ILE A CA 1
ATOM 758 C C . ILE A 1 97 ? -2.036 -0.483 -13.072 1.00 91.06 97 ILE A C 1
ATOM 760 O O . ILE A 1 97 ? -3.197 -0.715 -12.721 1.00 91.06 97 ILE A O 1
ATOM 764 N N . GLY A 1 98 ? -1.745 0.297 -14.116 1.00 87.75 98 GLY A N 1
ATOM 765 C CA . GLY A 1 98 ? -2.742 1.081 -14.853 1.00 87.75 98 GLY A CA 1
ATOM 766 C C . GLY A 1 98 ? -3.475 0.349 -15.978 1.00 87.75 98 GLY A C 1
ATOM 767 O O . GLY A 1 98 ? -4.543 0.805 -16.396 1.00 87.75 98 GLY A O 1
ATOM 768 N N . ARG A 1 99 ? -2.936 -0.778 -16.452 1.00 88.06 99 ARG A N 1
ATOM 769 C CA . ARG A 1 99 ? -3.488 -1.584 -17.551 1.00 88.06 99 ARG A CA 1
ATOM 770 C C . ARG A 1 99 ? -3.341 -3.075 -17.273 1.00 88.06 99 ARG A C 1
ATOM 772 O O . ARG A 1 99 ? -2.477 -3.481 -16.508 1.00 88.06 99 ARG A O 1
ATOM 779 N N . GLU A 1 100 ? -4.199 -3.888 -17.877 1.00 91.81 100 GLU A N 1
ATOM 780 C CA . GLU A 1 100 ? -4.028 -5.339 -17.819 1.00 91.81 100 GLU A CA 1
ATOM 781 C C . GLU A 1 100 ? -2.723 -5.725 -18.519 1.00 91.81 100 GLU A C 1
ATOM 783 O O . GLU A 1 100 ? -2.423 -5.228 -19.604 1.00 91.81 100 GLU A O 1
ATOM 788 N N . CYS A 1 101 ? -1.933 -6.577 -17.875 1.00 93.81 101 CYS A N 1
ATOM 789 C CA . CYS A 1 101 ? -0.622 -6.960 -18.361 1.00 93.81 101 CYS A CA 1
ATOM 790 C C . CYS A 1 101 ? -0.315 -8.413 -17.999 1.00 93.81 101 CYS A C 1
ATOM 792 O O . CYS A 1 101 ? -0.818 -8.952 -17.007 1.00 93.81 101 CYS A O 1
ATOM 794 N N . ARG A 1 102 ? 0.530 -9.043 -18.810 1.00 95.81 102 ARG A N 1
ATOM 795 C CA . ARG A 1 102 ? 0.997 -10.415 -18.636 1.00 95.81 102 ARG A CA 1
ATOM 796 C C . ARG A 1 102 ? 2.362 -10.547 -19.301 1.00 95.81 102 ARG A C 1
ATOM 798 O O . ARG A 1 102 ? 2.531 -10.012 -20.390 1.00 95.81 102 ARG A O 1
ATOM 805 N N . ASP A 1 103 ? 3.284 -11.253 -18.646 1.00 96.31 103 ASP A N 1
ATOM 806 C CA . ASP A 1 103 ? 4.616 -11.580 -19.175 1.00 96.31 103 ASP A CA 1
ATOM 807 C C . ASP A 1 103 ? 5.360 -10.344 -19.734 1.00 96.31 103 ASP A C 1
ATOM 809 O O . ASP A 1 103 ? 5.955 -10.386 -20.807 1.00 96.31 103 ASP A O 1
ATOM 813 N N . VAL A 1 104 ? 5.282 -9.216 -19.009 1.00 96.31 104 VAL A N 1
ATOM 814 C CA . VAL A 1 104 ? 5.887 -7.934 -19.409 1.00 96.31 104 VAL A CA 1
ATOM 815 C C . VAL A 1 104 ? 7.414 -8.039 -19.320 1.00 96.31 104 VAL A C 1
ATOM 817 O O . VAL A 1 104 ? 7.919 -8.338 -18.232 1.00 96.31 104 VAL A O 1
ATOM 820 N N . PRO A 1 105 ? 8.159 -7.782 -20.413 1.00 96.94 105 PRO A N 1
ATOM 821 C CA . PRO A 1 105 ? 9.616 -7.726 -20.378 1.00 96.94 105 PRO A CA 1
ATOM 822 C C . PRO A 1 105 ? 10.116 -6.670 -19.392 1.00 96.94 105 PRO A C 1
ATOM 824 O O . PRO A 1 105 ? 9.471 -5.643 -19.173 1.00 96.94 105 PRO A O 1
ATOM 827 N N . ARG A 1 106 ? 11.292 -6.894 -18.800 1.00 94.50 106 ARG A N 1
ATOM 828 C CA . ARG A 1 106 ? 11.845 -5.988 -17.781 1.00 94.50 106 ARG A CA 1
ATOM 829 C C . ARG A 1 106 ? 12.053 -4.578 -18.330 1.00 94.50 106 ARG A C 1
ATOM 831 O O . ARG A 1 106 ? 11.837 -3.610 -17.611 1.00 94.50 106 ARG A O 1
ATOM 838 N N . GLU A 1 107 ? 12.494 -4.466 -19.573 1.00 97.50 107 GLU A N 1
ATOM 839 C CA . GLU A 1 107 ? 12.712 -3.210 -20.286 1.00 97.50 107 GLU A CA 1
ATOM 840 C C . GLU A 1 107 ? 11.424 -2.393 -20.478 1.00 97.50 107 GLU A C 1
ATOM 842 O O . GLU A 1 107 ? 11.484 -1.165 -20.495 1.00 97.50 107 GLU A O 1
ATOM 847 N N . ASP A 1 108 ? 10.266 -3.054 -20.498 1.00 96.06 108 ASP A N 1
ATOM 848 C CA . ASP A 1 108 ? 8.957 -2.445 -20.738 1.00 96.06 108 ASP A CA 1
ATOM 849 C C . ASP A 1 108 ? 8.176 -2.189 -19.439 1.00 96.06 108 ASP A C 1
ATOM 851 O O . ASP A 1 108 ? 6.969 -1.954 -19.467 1.00 96.06 108 ASP A O 1
ATOM 855 N N . TRP A 1 109 ? 8.816 -2.215 -18.267 1.00 93.38 109 TRP A N 1
ATOM 856 C CA . TRP A 1 109 ? 8.106 -2.111 -16.982 1.00 93.38 109 TRP A CA 1
ATOM 857 C C . TRP A 1 109 ? 7.316 -0.798 -16.780 1.00 93.38 109 TRP A C 1
ATOM 859 O O . TRP A 1 109 ? 6.394 -0.766 -15.968 1.00 93.38 109 TRP A O 1
ATOM 869 N N . LEU A 1 110 ? 7.654 0.273 -17.514 1.00 92.00 110 LEU A N 1
ATOM 870 C CA . LEU A 1 110 ? 6.976 1.584 -17.483 1.00 92.00 110 LEU A CA 1
ATOM 871 C C . LEU A 1 110 ? 5.780 1.710 -18.443 1.00 92.00 110 LEU A C 1
ATOM 873 O O . LEU A 1 110 ? 5.183 2.783 -18.537 1.00 92.00 110 LEU A O 1
ATOM 877 N N . SER A 1 111 ? 5.489 0.659 -19.204 1.00 85.56 111 SER A N 1
ATOM 878 C CA . SER A 1 111 ? 4.579 0.694 -20.352 1.00 85.56 111 SER A CA 1
ATOM 879 C C . SER A 1 111 ? 3.085 0.787 -20.035 1.00 85.56 111 SER A C 1
ATOM 881 O O . SER A 1 111 ? 2.615 0.289 -18.986 1.00 85.56 111 SER A O 1
#

Secondary structure (DSSP, 8-state):
-HHHHHHHHHHHGGGS------GGG--PPPSSSS-S-EEEEET-SHHHHHHTT-PPPSSS-EEEEE-GGG---TT------TT-S-------PPP---S--SS--GGGTT-

Sequence (111 aa):
MIAWWNREADERLPRMPEFSVHKTDTSYGPLYRRPRKIWGIGLNYAAHASDLDESAPTAEPASFMKPDTALIGHGDPIRLPALSERVTGEGELAIVIGRECRDVPREDWLS

Radius of gyration: 18.77 Å; chains: 1; bounding box: 38×40×42 Å

Foldseek 3Di:
DLVCVVPPCVPCVVVPPDDDDPPVNDFFFFPDQADPWDKDFPPPDVVVCVVVVHGQDPPDTPIDTDHSVCGGGVPDDDDDDPPDPDDDDDDDDDDDDNDDDDPADPVRPVD

pLDDT: mean 84.77, std 10.28, range [58.03, 97.5]